Protein AF-A0A1T1HXX0-F1 (afdb_monomer_lite)

Sequence (114 aa):
MSRHPLSLRCAAITGALLMLAVLAGCASSRPALLMDNSQARQIECHGVFGSWAGCRSEAVAVCGGGAYQVLSRNREEGASEAQVDAYNAEVAFQERSMLVRCGVEGPLRVALNG

pLDDT: mean 73.51, std 15.5, range [41.09, 94.0]

Secondary structure (DSSP, 8-state):
----THHHHHHHHHHHHHHHHHHT--EEEEEEE-TT--EEEEEEEEGGG-SHHHHHHHHHHHTTT--EEEEEE---TTS-HHHHHHHHTT-S--EEEEEE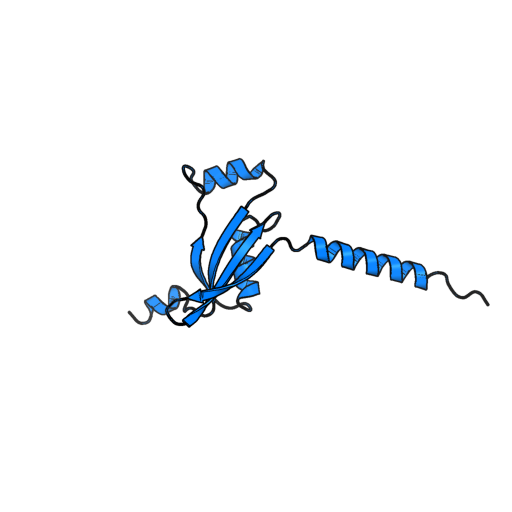EET---HHHHTT--

Radius of gyration: 20.48 Å; chains: 1; bounding box: 40×66×45 Å

Structure (mmCIF, N/CA/C/O backbone):
data_AF-A0A1T1HXX0-F1
#
_entry.id   AF-A0A1T1HXX0-F1
#
loop_
_atom_site.group_PDB
_atom_site.id
_atom_site.type_symbol
_atom_site.label_atom_id
_atom_site.label_alt_id
_atom_site.label_comp_id
_atom_site.label_asym_id
_atom_site.label_entity_id
_atom_site.label_seq_id
_atom_site.pdbx_PDB_ins_code
_atom_site.Cartn_x
_atom_site.Cartn_y
_atom_site.Cartn_z
_atom_site.occupancy
_atom_site.B_iso_or_equiv
_atom_site.auth_seq_id
_atom_site.auth_comp_id
_atom_site.auth_asym_id
_atom_site.auth_atom_id
_atom_site.pdbx_PDB_model_num
ATOM 1 N N . MET A 1 1 ? 12.261 -49.722 26.401 1.00 41.44 1 MET A N 1
ATOM 2 C CA . MET A 1 1 ? 11.813 -48.315 26.310 1.00 41.44 1 MET A CA 1
ATOM 3 C C . MET A 1 1 ? 12.610 -47.610 25.217 1.00 41.44 1 MET A C 1
ATOM 5 O O . MET A 1 1 ? 13.785 -47.366 25.426 1.00 41.44 1 MET A O 1
ATOM 9 N N . SER A 1 2 ? 12.017 -47.315 24.058 1.00 48.69 2 SER A N 1
ATOM 10 C CA . SER A 1 2 ? 12.641 -46.472 23.023 1.00 48.69 2 SER A CA 1
ATOM 11 C C . SER A 1 2 ? 11.643 -45.376 22.661 1.00 48.69 2 SER A C 1
ATOM 13 O O . SER A 1 2 ? 10.678 -45.602 21.934 1.00 48.69 2 SER A O 1
ATOM 15 N N . ARG A 1 3 ? 11.778 -44.215 23.309 1.00 47.78 3 ARG A N 1
ATOM 16 C CA . ARG A 1 3 ? 10.906 -43.055 23.097 1.00 47.78 3 ARG A CA 1
ATOM 17 C C . ARG A 1 3 ? 11.528 -42.180 22.004 1.00 47.78 3 ARG A C 1
ATOM 19 O O . ARG A 1 3 ? 12.331 -41.309 22.289 1.00 47.78 3 ARG A O 1
ATOM 26 N N . HIS A 1 4 ? 11.175 -42.513 20.765 1.00 49.00 4 HIS A N 1
ATOM 27 C CA . HIS A 1 4 ? 10.969 -41.642 19.601 1.00 49.00 4 HIS A CA 1
ATOM 28 C C . HIS A 1 4 ? 11.807 -40.339 19.487 1.00 49.00 4 HIS A C 1
ATOM 30 O O . HIS A 1 4 ? 11.492 -39.362 20.161 1.00 49.00 4 HIS A O 1
ATOM 36 N N . PRO A 1 5 ? 12.731 -40.231 18.504 1.00 51.69 5 PRO A N 1
ATOM 37 C CA . PRO A 1 5 ? 13.352 -38.966 18.076 1.00 51.69 5 PRO A CA 1
ATOM 38 C C . PRO A 1 5 ? 12.431 -38.087 17.191 1.00 51.69 5 PRO A C 1
ATOM 40 O O . PRO A 1 5 ? 12.891 -37.144 16.547 1.00 51.69 5 PRO A O 1
ATOM 43 N N . LEU A 1 6 ? 11.125 -38.387 17.122 1.00 52.84 6 LEU A N 1
ATOM 44 C CA . LEU A 1 6 ? 10.154 -37.648 16.297 1.00 52.84 6 LEU A CA 1
ATOM 45 C C . LEU A 1 6 ? 9.834 -36.249 16.851 1.00 52.84 6 LEU A C 1
ATOM 47 O O . LEU A 1 6 ? 9.593 -35.329 16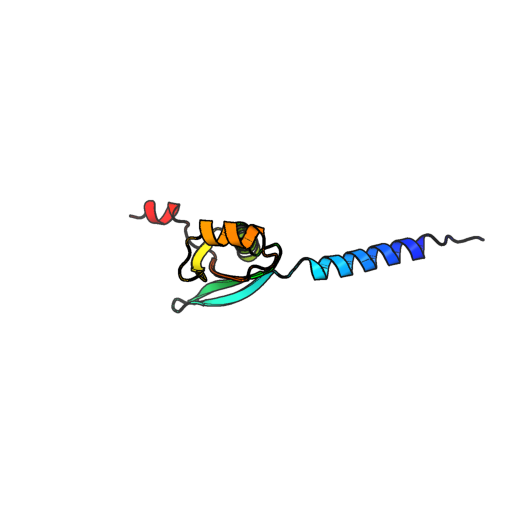.075 1.00 52.84 6 LEU A O 1
ATOM 51 N N . SER A 1 7 ? 9.879 -36.065 18.171 1.00 53.09 7 SER A N 1
ATOM 52 C CA . SER A 1 7 ? 9.579 -34.789 18.839 1.00 53.09 7 SER A CA 1
ATOM 53 C C . SER A 1 7 ? 10.605 -33.691 18.534 1.00 53.09 7 SER A C 1
ATOM 55 O O . SER A 1 7 ? 10.239 -32.522 18.434 1.00 53.09 7 SER A O 1
ATOM 57 N N . LEU A 1 8 ? 11.870 -34.059 18.305 1.00 50.06 8 LEU A N 1
ATOM 58 C CA . LEU A 1 8 ? 12.934 -33.114 17.943 1.00 50.06 8 LEU A CA 1
ATOM 59 C C . LEU A 1 8 ? 12.830 -32.641 16.482 1.00 50.06 8 LEU A C 1
ATOM 61 O O . LEU A 1 8 ? 13.142 -31.494 16.172 1.00 50.06 8 LEU A O 1
ATOM 65 N N . ARG A 1 9 ? 12.357 -33.516 15.585 1.00 53.34 9 ARG A N 1
ATOM 66 C CA . ARG A 1 9 ? 12.181 -33.210 14.157 1.00 53.34 9 ARG A CA 1
ATOM 67 C C . ARG A 1 9 ? 11.014 -32.257 13.907 1.00 53.34 9 ARG A C 1
ATOM 69 O O . ARG A 1 9 ? 11.142 -31.360 13.084 1.00 53.34 9 ARG A O 1
ATOM 76 N N . CYS A 1 10 ? 9.910 -32.401 14.642 1.00 50.56 10 CYS A N 1
ATOM 77 C CA . CYS A 1 10 ? 8.772 -31.485 14.533 1.00 50.56 10 CYS A CA 1
ATOM 78 C C . CYS A 1 10 ? 9.110 -30.071 15.034 1.00 50.56 10 CYS A C 1
ATOM 80 O O . CYS A 1 10 ? 8.714 -29.099 14.399 1.00 50.56 10 CYS A O 1
ATOM 82 N N . ALA A 1 11 ? 9.891 -29.942 16.113 1.00 56.22 11 ALA A N 1
ATOM 83 C CA . ALA A 1 11 ? 10.278 -28.639 16.661 1.00 56.22 11 ALA A CA 1
ATOM 84 C C . ALA A 1 11 ? 11.153 -27.814 15.696 1.00 56.22 11 ALA A C 1
ATOM 86 O O . ALA A 1 11 ? 10.968 -26.603 15.573 1.00 56.22 11 ALA A O 1
ATOM 87 N N . ALA A 1 12 ? 12.067 -28.467 14.970 1.00 58.28 12 ALA A N 1
ATOM 88 C CA . ALA A 1 12 ? 12.933 -27.803 13.994 1.00 58.28 12 ALA A CA 1
ATOM 89 C C . ALA A 1 12 ? 12.155 -27.250 12.784 1.00 58.28 12 ALA A C 1
ATOM 91 O O . ALA A 1 12 ? 12.447 -26.155 12.307 1.00 58.28 12 ALA A O 1
ATOM 92 N N . ILE A 1 13 ? 11.135 -27.979 12.317 1.00 61.66 13 ILE A N 1
ATOM 93 C CA . ILE A 1 13 ? 10.297 -27.562 11.181 1.00 61.66 13 ILE A CA 1
ATOM 94 C C . ILE A 1 13 ? 9.450 -26.343 11.566 1.00 61.66 13 ILE A C 1
ATOM 96 O O . ILE A 1 13 ? 9.381 -25.376 10.807 1.00 61.66 13 ILE A O 1
ATOM 100 N N . THR A 1 14 ? 8.870 -26.344 12.770 1.00 65.00 14 THR A N 1
ATOM 101 C CA . THR A 1 14 ? 8.095 -25.204 13.283 1.00 65.00 14 THR A CA 1
ATOM 102 C C . THR A 1 14 ? 8.959 -23.947 13.417 1.00 65.00 14 THR A C 1
ATOM 104 O O . THR A 1 14 ? 8.536 -22.869 13.008 1.00 65.00 14 THR A O 1
ATOM 107 N N . GLY A 1 15 ? 10.192 -24.073 13.923 1.00 69.38 15 GLY A N 1
ATOM 108 C CA . GLY A 1 15 ? 11.117 -22.940 14.044 1.00 69.38 15 GLY A CA 1
ATOM 109 C C . GLY A 1 15 ? 11.531 -22.336 12.695 1.00 69.38 15 GLY A C 1
ATOM 110 O O . GLY A 1 15 ? 11.586 -21.114 12.559 1.00 69.38 15 GLY A O 1
ATOM 111 N N . ALA A 1 16 ? 11.764 -23.173 11.680 1.00 70.75 16 ALA A N 1
ATOM 112 C CA . ALA A 1 16 ? 12.114 -22.712 10.336 1.00 70.75 16 ALA A CA 1
ATOM 113 C C . ALA A 1 16 ? 10.960 -21.953 9.651 1.00 70.75 16 ALA A C 1
ATOM 115 O O . ALA A 1 16 ? 11.192 -20.920 9.024 1.00 70.75 16 ALA A O 1
ATOM 116 N N . LEU A 1 17 ? 9.716 -22.416 9.817 1.00 68.38 17 LEU A N 1
ATOM 117 C CA . LEU A 1 17 ? 8.516 -21.750 9.289 1.00 68.38 17 LEU A CA 1
ATOM 118 C C . LEU A 1 17 ? 8.288 -20.363 9.910 1.00 68.38 17 LEU A C 1
ATOM 120 O O . LEU A 1 17 ? 7.937 -19.427 9.195 1.00 68.38 17 LEU A O 1
ATOM 124 N N . LEU A 1 18 ? 8.529 -20.212 11.217 1.00 68.12 18 LEU A N 1
ATOM 125 C CA . LEU A 1 18 ? 8.450 -18.912 11.893 1.00 68.12 18 LEU A CA 1
ATOM 126 C C . LEU A 1 18 ? 9.506 -17.923 11.383 1.00 68.12 18 LEU A C 1
ATOM 128 O O . LEU A 1 18 ? 9.186 -16.758 11.167 1.00 68.12 18 LEU A O 1
ATOM 132 N N . MET A 1 19 ? 10.738 -18.381 11.139 1.00 66.62 19 MET A N 1
ATOM 133 C CA . MET A 1 19 ? 11.780 -17.542 10.532 1.00 66.62 19 MET A CA 1
ATOM 134 C C . MET A 1 19 ? 11.402 -17.105 9.109 1.00 66.62 19 MET A C 1
ATOM 136 O O . MET A 1 19 ? 11.538 -15.931 8.779 1.00 66.62 19 MET A O 1
ATOM 140 N N . LEU A 1 20 ? 10.862 -18.012 8.287 1.00 63.19 20 LEU A N 1
ATOM 141 C CA . LEU A 1 20 ? 10.388 -17.708 6.928 1.00 63.19 20 LEU A CA 1
ATOM 142 C C . LEU A 1 20 ? 9.229 -16.697 6.911 1.00 63.19 20 LEU A C 1
ATOM 144 O O . LEU A 1 20 ? 9.175 -15.852 6.021 1.00 63.19 20 LEU A O 1
ATOM 148 N N . ALA A 1 21 ? 8.334 -16.735 7.902 1.00 61.66 21 ALA A N 1
ATOM 149 C CA . ALA A 1 21 ? 7.227 -15.783 8.010 1.00 61.66 21 ALA A CA 1
ATOM 150 C C . ALA A 1 21 ? 7.697 -14.342 8.285 1.00 61.66 21 ALA A C 1
ATOM 152 O O . ALA A 1 21 ? 7.067 -13.397 7.818 1.00 61.66 21 ALA A O 1
ATOM 153 N N . VAL A 1 22 ? 8.827 -14.160 8.980 1.00 61.34 22 VAL A N 1
ATOM 154 C CA . VAL A 1 22 ? 9.415 -12.829 9.234 1.00 61.34 22 VAL A CA 1
ATOM 155 C C . VAL A 1 22 ? 10.007 -12.217 7.959 1.00 61.34 22 VAL A C 1
ATOM 157 O O . VAL A 1 22 ? 9.975 -11.002 7.789 1.00 61.34 22 VAL A O 1
ATOM 160 N N . LEU A 1 23 ? 10.487 -13.040 7.022 1.00 55.84 23 LEU A N 1
ATOM 161 C CA . LEU A 1 23 ? 11.001 -12.580 5.722 1.00 55.84 23 LEU A CA 1
ATOM 162 C C . LEU A 1 23 ? 9.891 -12.237 4.715 1.00 55.84 23 LEU A C 1
ATOM 164 O O . LEU A 1 23 ? 10.162 -11.598 3.701 1.00 55.84 23 LEU A O 1
ATOM 168 N N . ALA A 1 24 ? 8.647 -12.644 4.977 1.00 56.03 24 ALA A N 1
ATOM 169 C CA . ALA A 1 24 ? 7.526 -12.443 4.063 1.00 56.03 24 ALA A CA 1
ATOM 170 C C . ALA A 1 24 ? 6.881 -11.042 4.149 1.00 56.03 24 ALA A C 1
ATOM 172 O O . ALA A 1 24 ? 5.933 -10.774 3.416 1.00 56.03 24 ALA A O 1
ATOM 173 N N . GLY A 1 25 ? 7.371 -10.138 5.008 1.00 56.47 25 GLY A N 1
ATOM 174 C CA . GLY A 1 25 ? 6.703 -8.867 5.308 1.00 56.47 25 GLY A CA 1
ATOM 175 C C . GLY A 1 25 ? 7.588 -7.628 5.177 1.00 56.47 25 GLY A C 1
ATOM 176 O O . GLY A 1 25 ? 7.846 -6.965 6.173 1.00 56.47 25 GLY A O 1
ATOM 177 N N . CYS A 1 26 ? 8.023 -7.277 3.963 1.00 61.47 26 CYS A N 1
ATOM 178 C CA . CYS A 1 26 ? 8.569 -5.938 3.673 1.00 61.47 26 CYS A CA 1
ATOM 179 C C . CYS A 1 26 ? 7.502 -4.954 3.148 1.00 61.47 26 CYS A C 1
ATOM 181 O O . CYS A 1 26 ? 7.848 -3.899 2.627 1.00 61.47 26 CYS A O 1
ATOM 183 N N . ALA A 1 27 ? 6.211 -5.280 3.259 1.00 68.88 27 ALA A N 1
ATOM 184 C CA . ALA A 1 27 ? 5.149 -4.282 3.173 1.00 68.88 27 ALA A CA 1
ATOM 185 C C . ALA A 1 27 ? 4.850 -3.783 4.593 1.00 68.88 27 ALA A C 1
ATOM 187 O O . ALA A 1 27 ? 4.671 -4.584 5.511 1.00 68.88 27 ALA A O 1
ATOM 188 N N . SER A 1 28 ? 4.858 -2.467 4.798 1.00 81.44 28 SER A N 1
ATOM 189 C CA . SER A 1 28 ? 4.627 -1.843 6.101 1.00 81.44 28 SER A CA 1
ATOM 190 C C . SER A 1 28 ? 3.546 -0.781 5.983 1.00 81.44 28 SER A C 1
ATOM 192 O O . SER A 1 28 ? 3.444 -0.096 4.969 1.00 81.44 28 SER A O 1
ATOM 194 N N . SER A 1 29 ? 2.743 -0.606 7.030 1.00 82.62 29 SER A N 1
ATOM 195 C CA . SER A 1 29 ? 1.814 0.518 7.106 1.00 82.62 29 SER A CA 1
ATOM 196 C C . SER A 1 29 ? 1.951 1.271 8.418 1.00 82.62 29 SER A C 1
ATOM 198 O O . SER A 1 29 ? 2.192 0.686 9.476 1.00 82.62 29 SER A O 1
ATOM 200 N N . ARG A 1 30 ? 1.777 2.591 8.354 1.00 89.00 30 ARG A N 1
ATOM 201 C CA . ARG A 1 30 ? 1.818 3.492 9.509 1.00 89.00 30 ARG A CA 1
ATOM 202 C C . ARG A 1 30 ? 0.542 4.331 9.561 1.00 89.00 30 ARG A C 1
ATOM 204 O O . ARG A 1 30 ? 0.040 4.736 8.510 1.00 89.00 30 ARG A O 1
ATOM 211 N N . PRO A 1 31 ? -0.027 4.569 10.752 1.00 88.69 31 PRO A N 1
ATOM 212 C CA . PRO A 1 31 ? -1.175 5.452 10.887 1.00 88.69 31 PRO A CA 1
ATOM 213 C C . PRO A 1 31 ? -0.797 6.883 10.496 1.00 88.69 31 PRO A C 1
ATOM 215 O O . PRO A 1 31 ? 0.291 7.358 10.814 1.00 88.69 31 PRO A O 1
ATOM 218 N N . ALA A 1 32 ? -1.723 7.561 9.831 1.00 87.38 32 ALA A N 1
ATOM 219 C CA . ALA A 1 32 ? -1.653 8.975 9.511 1.00 87.38 32 ALA A CA 1
ATOM 220 C C . ALA A 1 32 ? -2.988 9.629 9.883 1.00 87.38 32 ALA A C 1
ATOM 222 O O . ALA A 1 32 ? -4.049 9.008 9.779 1.00 87.38 32 ALA A O 1
ATOM 223 N N . LEU A 1 33 ? -2.935 10.883 10.323 1.00 85.00 33 LEU A N 1
ATOM 224 C CA . LEU A 1 33 ? -4.124 11.671 10.618 1.00 85.00 33 LEU A CA 1
ATOM 225 C C . LEU A 1 33 ? -4.230 12.786 9.586 1.00 85.00 33 LEU A C 1
ATOM 227 O O . LEU A 1 33 ? -3.249 13.487 9.334 1.00 85.00 33 LEU A O 1
ATOM 231 N N . LEU A 1 34 ? -5.403 12.939 8.980 1.00 86.38 34 LEU A N 1
ATOM 232 C CA . LEU A 1 34 ? -5.665 14.087 8.119 1.00 86.38 34 LEU A CA 1
ATOM 233 C C . LEU A 1 34 ? -6.141 15.283 8.942 1.00 86.38 34 LEU A C 1
ATOM 235 O O . LEU A 1 34 ? -6.553 15.144 10.091 1.00 86.38 34 LEU A O 1
ATOM 239 N N . MET A 1 35 ? -6.108 16.464 8.322 1.00 87.12 35 MET A N 1
ATOM 240 C CA . MET A 1 35 ? -6.551 17.722 8.936 1.00 87.12 35 MET A CA 1
ATOM 241 C C . MET A 1 35 ? -8.029 17.709 9.349 1.00 87.12 35 MET A C 1
ATOM 243 O O . MET A 1 35 ? -8.423 18.447 10.243 1.00 87.12 35 MET A O 1
ATOM 247 N N . ASP A 1 36 ? -8.845 16.863 8.720 1.00 84.31 36 ASP A N 1
ATOM 248 C CA . ASP A 1 36 ? -10.253 16.645 9.063 1.00 84.31 36 ASP A CA 1
ATOM 249 C C . ASP A 1 36 ? -10.452 15.538 10.115 1.00 84.31 36 ASP A C 1
ATOM 251 O O . ASP A 1 36 ? -11.553 15.014 10.265 1.00 84.31 36 ASP A O 1
ATOM 255 N N . ASN A 1 37 ? -9.385 15.148 10.824 1.00 82.50 37 ASN A N 1
ATOM 256 C CA . ASN A 1 37 ? -9.366 14.074 11.819 1.00 82.50 37 ASN A CA 1
ATOM 257 C C . ASN A 1 37 ? -9.738 12.676 11.282 1.00 82.50 37 ASN A C 1
ATOM 259 O O . ASN A 1 37 ? -9.903 11.740 12.070 1.00 82.50 37 ASN A O 1
ATOM 263 N N . SER A 1 38 ? -9.838 12.495 9.961 1.00 84.06 38 SER A N 1
ATOM 264 C CA . SER A 1 38 ? -10.111 11.184 9.368 1.00 84.06 38 SER A CA 1
ATOM 265 C C . SER A 1 38 ? -8.907 10.239 9.474 1.00 84.06 38 SER A C 1
ATOM 267 O O . SER A 1 38 ? -7.744 10.658 9.446 1.00 84.06 38 SER A O 1
ATOM 269 N N . GLN A 1 39 ? -9.195 8.937 9.594 1.00 86.00 39 GLN A N 1
ATOM 270 C CA . GLN A 1 39 ? -8.175 7.895 9.693 1.00 86.00 39 GLN A CA 1
ATOM 271 C C . GLN A 1 39 ? -7.548 7.621 8.320 1.00 86.00 39 GLN A C 1
ATOM 273 O O . GLN A 1 39 ? -8.217 7.162 7.389 1.00 86.00 39 GLN A O 1
ATOM 278 N N . ALA A 1 40 ? -6.238 7.831 8.222 1.00 91.38 40 ALA A N 1
ATOM 279 C CA . ALA A 1 40 ? -5.443 7.439 7.071 1.00 91.38 40 ALA A CA 1
ATOM 280 C C . ALA A 1 40 ? -4.320 6.474 7.438 1.00 91.38 40 ALA A C 1
ATOM 282 O O . ALA A 1 40 ? -3.967 6.268 8.603 1.00 91.38 40 ALA A O 1
ATOM 283 N N . ARG A 1 41 ? -3.775 5.841 6.404 1.00 93.62 41 ARG A N 1
ATOM 284 C CA . ARG A 1 41 ? -2.688 4.876 6.481 1.00 93.62 41 ARG A CA 1
ATOM 285 C C . ARG A 1 41 ? -1.682 5.214 5.393 1.00 93.62 41 ARG A C 1
ATOM 287 O O . ARG A 1 41 ? -2.032 5.247 4.216 1.00 93.62 41 ARG A O 1
ATOM 294 N N . GLN A 1 42 ? -0.448 5.482 5.794 1.00 93.81 42 GLN A N 1
ATOM 295 C CA . GLN A 1 42 ? 0.681 5.462 4.878 1.00 93.81 42 GLN A CA 1
ATOM 296 C C . GLN A 1 42 ? 1.081 4.003 4.682 1.00 93.81 42 GLN A C 1
ATOM 298 O O . GLN A 1 42 ? 1.245 3.277 5.662 1.00 93.81 42 GLN A O 1
ATOM 303 N N . ILE A 1 43 ? 1.171 3.571 3.435 1.00 91.69 43 ILE A N 1
ATOM 304 C CA . ILE A 1 43 ? 1.470 2.203 3.033 1.00 91.69 43 ILE A CA 1
ATOM 305 C C . ILE A 1 43 ? 2.750 2.249 2.221 1.00 91.69 43 ILE A C 1
ATOM 307 O O . ILE A 1 43 ? 2.814 2.933 1.204 1.00 91.69 43 ILE A O 1
ATOM 311 N N . GLU A 1 44 ? 3.734 1.496 2.681 1.00 90.06 44 GLU A N 1
ATOM 312 C CA . GLU A 1 44 ? 5.031 1.309 2.058 1.00 90.06 44 GLU A CA 1
ATOM 313 C C . GLU A 1 44 ? 5.080 -0.121 1.519 1.00 90.06 44 GLU A C 1
ATOM 315 O O . GLU A 1 44 ? 4.978 -1.091 2.276 1.00 90.06 44 GLU A O 1
ATOM 320 N N . CYS A 1 45 ? 5.188 -0.265 0.205 1.00 85.12 45 CYS A N 1
ATOM 321 C CA . CYS A 1 45 ? 5.180 -1.549 -0.478 1.00 85.12 45 CYS A CA 1
ATOM 322 C C . CYS A 1 45 ? 6.560 -1.743 -1.096 1.00 85.12 45 CYS A C 1
ATOM 324 O O . CYS A 1 45 ? 6.859 -1.217 -2.169 1.00 85.12 45 CYS A O 1
ATOM 326 N N . HIS A 1 46 ? 7.412 -2.484 -0.394 1.00 78.69 46 HIS A N 1
ATOM 327 C CA . HIS A 1 46 ? 8.750 -2.813 -0.867 1.00 78.69 46 HIS A CA 1
ATOM 328 C C . HIS A 1 46 ? 8.817 -4.263 -1.364 1.00 78.69 46 HIS A C 1
ATOM 330 O O . HIS A 1 46 ? 7.988 -5.114 -1.019 1.00 78.69 46 HIS A O 1
ATOM 336 N N . GLY A 1 47 ? 9.842 -4.564 -2.164 1.00 73.31 47 GLY A N 1
ATOM 337 C CA . GLY A 1 47 ? 10.143 -5.924 -2.617 1.00 73.31 47 GLY A CA 1
ATOM 338 C C . GLY A 1 47 ? 8.999 -6.551 -3.422 1.00 73.31 47 GLY A C 1
ATOM 339 O O . GLY A 1 47 ? 8.501 -5.952 -4.372 1.00 73.31 47 GLY A O 1
ATOM 340 N N . VAL A 1 48 ? 8.557 -7.753 -3.035 1.00 63.50 48 VAL A N 1
ATOM 341 C CA . VAL A 1 48 ? 7.530 -8.529 -3.768 1.00 63.50 48 VAL A CA 1
ATOM 342 C C . VAL A 1 48 ? 6.152 -7.853 -3.820 1.00 63.50 48 VAL A C 1
ATOM 344 O O . VAL A 1 48 ? 5.358 -8.145 -4.712 1.00 63.50 48 VAL A O 1
ATOM 347 N N . PHE A 1 49 ? 5.875 -6.918 -2.906 1.00 65.94 49 PHE A N 1
ATOM 348 C CA . PHE A 1 49 ? 4.651 -6.108 -2.906 1.00 65.94 49 PHE A CA 1
ATOM 349 C C . PHE A 1 49 ? 4.830 -4.756 -3.590 1.00 65.94 49 PHE A C 1
ATOM 351 O O . PHE A 1 49 ? 3.882 -3.979 -3.659 1.00 65.94 49 PHE A O 1
ATOM 358 N N . GLY A 1 50 ? 6.013 -4.479 -4.134 1.00 73.62 50 GLY A N 1
ATOM 359 C CA . GLY A 1 50 ? 6.353 -3.192 -4.719 1.00 73.62 50 GLY A CA 1
ATOM 360 C C . GLY A 1 50 ? 5.652 -2.874 -6.036 1.00 73.62 50 GLY A C 1
ATOM 361 O O . GLY A 1 50 ? 5.974 -1.865 -6.646 1.00 73.62 50 GLY A O 1
ATOM 362 N N . SER A 1 51 ? 4.692 -3.685 -6.497 1.00 80.56 51 SER A N 1
ATOM 363 C CA . SER A 1 51 ? 3.787 -3.322 -7.594 1.00 80.56 51 SER A CA 1
ATOM 364 C C . SER A 1 51 ? 2.600 -2.501 -7.085 1.00 80.56 51 SER A C 1
ATOM 366 O O . SER A 1 51 ? 2.134 -2.680 -5.961 1.00 80.56 51 SER A O 1
ATOM 368 N N . TRP A 1 52 ? 2.011 -1.656 -7.937 1.00 85.75 52 TRP A N 1
ATOM 369 C CA . TRP A 1 52 ? 0.773 -0.954 -7.574 1.00 85.75 52 TRP A CA 1
ATOM 370 C C . TRP A 1 52 ? -0.390 -1.907 -7.268 1.00 85.75 52 TRP A C 1
ATOM 372 O O . TRP A 1 52 ? -1.284 -1.567 -6.498 1.00 85.75 52 TRP A O 1
ATOM 382 N N . ALA A 1 53 ? -0.420 -3.099 -7.867 1.00 85.94 53 ALA A N 1
ATOM 383 C CA . ALA A 1 53 ? -1.396 -4.128 -7.510 1.00 85.94 53 ALA A CA 1
ATOM 384 C C . ALA A 1 53 ? -1.157 -4.659 -6.085 1.00 85.94 53 ALA A C 1
ATOM 386 O O . ALA A 1 53 ? -2.103 -4.730 -5.303 1.00 85.94 53 ALA A O 1
ATOM 387 N N . GLY A 1 54 ? 0.102 -4.935 -5.730 1.00 86.25 54 GLY A N 1
ATOM 388 C CA . GLY A 1 54 ? 0.512 -5.337 -4.382 1.00 86.25 54 GLY A CA 1
ATOM 389 C C . GLY A 1 54 ? 0.168 -4.283 -3.332 1.00 86.25 54 GLY A C 1
ATOM 390 O O . GLY A 1 54 ? -0.521 -4.596 -2.365 1.00 86.25 54 GLY A O 1
ATOM 391 N N . CYS A 1 55 ? 0.518 -3.016 -3.579 1.00 88.75 55 CYS A N 1
ATOM 392 C CA . CYS A 1 55 ? 0.135 -1.903 -2.707 1.00 88.75 55 CYS A CA 1
ATOM 393 C C . CYS A 1 55 ? -1.371 -1.833 -2.454 1.00 88.75 55 CYS A C 1
ATOM 395 O O . CYS A 1 55 ? -1.816 -1.636 -1.325 1.00 88.75 55 CYS A O 1
ATOM 397 N N . ARG A 1 56 ? -2.179 -1.989 -3.506 1.00 90.31 56 ARG A N 1
ATOM 398 C CA . ARG A 1 56 ? -3.639 -1.957 -3.382 1.00 90.31 56 ARG A CA 1
ATOM 399 C C . ARG A 1 56 ? -4.169 -3.140 -2.574 1.00 90.31 56 ARG A C 1
ATOM 401 O O . ARG A 1 56 ? -5.067 -2.949 -1.762 1.00 90.31 56 ARG A O 1
ATOM 408 N N . SER A 1 57 ? -3.586 -4.327 -2.739 1.00 89.25 57 SER A N 1
ATOM 409 C CA . SER A 1 57 ? -3.909 -5.490 -1.905 1.00 89.25 57 SER A CA 1
ATOM 410 C C . SER A 1 57 ? -3.588 -5.239 -0.429 1.00 89.25 57 SER A C 1
ATOM 412 O O . SER A 1 57 ? -4.408 -5.545 0.436 1.00 89.25 57 SER A O 1
ATOM 414 N N . GLU A 1 58 ? -2.435 -4.633 -0.139 1.00 89.62 58 GLU A N 1
ATOM 415 C CA . GLU A 1 58 ? -2.051 -4.261 1.226 1.00 89.62 58 GLU A CA 1
ATOM 416 C C . GLU A 1 58 ? -3.016 -3.223 1.814 1.00 89.62 58 GLU A C 1
ATOM 418 O O . GLU A 1 58 ? -3.434 -3.348 2.960 1.0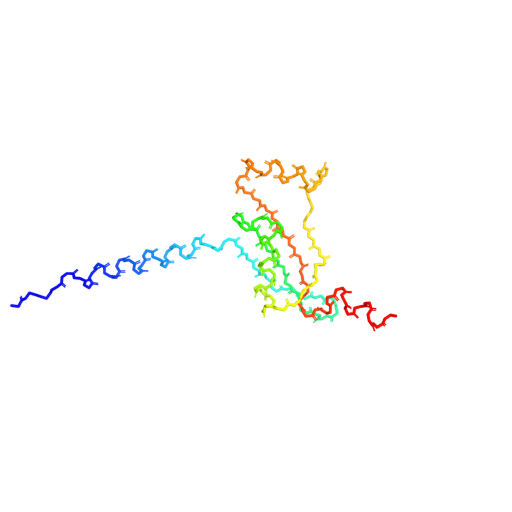0 89.62 58 GLU A O 1
ATOM 423 N N . ALA A 1 59 ? -3.461 -2.240 1.025 1.00 90.88 59 ALA A N 1
ATOM 424 C CA . ALA A 1 59 ? -4.459 -1.267 1.472 1.00 90.88 59 ALA A CA 1
ATOM 425 C C . ALA A 1 59 ? -5.789 -1.902 1.864 1.00 90.88 59 ALA A C 1
ATOM 427 O O . ALA A 1 59 ? -6.365 -1.512 2.878 1.00 90.88 59 ALA A O 1
ATOM 428 N N . VAL A 1 60 ? -6.260 -2.891 1.099 1.00 90.56 60 VAL A N 1
ATOM 429 C CA . VAL A 1 60 ? -7.459 -3.656 1.462 1.00 90.56 60 VAL A CA 1
ATOM 430 C C . VAL A 1 60 ? -7.244 -4.354 2.803 1.00 90.56 60 VAL A C 1
ATOM 432 O O . VAL A 1 60 ? -8.083 -4.220 3.690 1.00 90.56 60 VAL A O 1
ATOM 435 N N . ALA A 1 61 ? -6.118 -5.048 2.988 1.00 89.62 61 ALA A N 1
ATOM 436 C CA . ALA A 1 61 ? -5.816 -5.744 4.239 1.00 89.62 61 ALA A CA 1
ATOM 437 C C . ALA A 1 61 ? -5.739 -4.775 5.435 1.00 89.62 61 ALA A C 1
ATOM 439 O O . ALA A 1 61 ? -6.389 -4.978 6.462 1.00 89.62 61 ALA A O 1
ATOM 440 N N . VAL A 1 62 ? -5.004 -3.675 5.274 1.00 89.56 62 VAL A N 1
ATOM 441 C CA . VAL A 1 62 ? -4.766 -2.650 6.297 1.00 89.56 62 VAL A CA 1
ATOM 442 C C . VAL A 1 62 ? -6.033 -1.876 6.670 1.00 89.56 62 VAL A C 1
ATOM 444 O O . VAL A 1 62 ? -6.206 -1.513 7.837 1.00 89.56 62 VAL A O 1
ATOM 447 N N . CYS A 1 63 ? -6.930 -1.645 5.710 1.00 89.56 63 CYS A N 1
ATOM 448 C CA . CYS A 1 63 ? -8.241 -1.038 5.939 1.00 89.56 63 CYS A CA 1
ATOM 449 C C . CYS A 1 63 ? -9.324 -2.065 6.334 1.00 89.56 63 CYS A C 1
ATOM 451 O O . CYS A 1 63 ? -10.514 -1.763 6.249 1.00 89.56 63 CYS A O 1
ATOM 453 N N . GLY A 1 64 ? -8.946 -3.275 6.766 1.00 87.44 64 GLY A N 1
ATOM 454 C CA . GLY A 1 64 ? -9.880 -4.266 7.313 1.00 87.44 64 GLY A CA 1
ATOM 455 C C . GLY A 1 64 ? -10.824 -4.886 6.278 1.00 87.44 64 GLY A C 1
ATOM 456 O O . GLY A 1 64 ? -11.952 -5.237 6.609 1.00 87.44 64 GLY A O 1
ATOM 457 N N . GLY A 1 65 ? -10.393 -4.983 5.020 1.00 82.62 65 GLY A N 1
ATOM 458 C CA . GLY A 1 65 ? -11.193 -5.489 3.901 1.00 82.62 65 GLY A CA 1
ATOM 459 C C . GLY A 1 65 ? -12.175 -4.470 3.311 1.00 82.62 65 GLY A C 1
ATOM 460 O O . GLY A 1 65 ? -12.896 -4.797 2.370 1.00 82.62 65 GLY A O 1
ATOM 461 N N . GLY A 1 66 ? -12.225 -3.251 3.856 1.00 82.69 66 GLY A N 1
ATOM 462 C CA . GLY A 1 66 ? -13.123 -2.187 3.413 1.00 82.69 66 GLY A CA 1
ATOM 463 C C . GLY A 1 66 ? -12.616 -1.390 2.207 1.00 82.69 66 GLY A C 1
ATOM 464 O O . GLY A 1 66 ? -11.479 -1.531 1.754 1.00 82.69 66 GLY A O 1
ATOM 465 N N . ALA A 1 67 ? -13.473 -0.499 1.703 1.00 86.56 67 ALA A N 1
ATOM 466 C CA . ALA A 1 67 ? -13.098 0.469 0.678 1.00 86.56 67 ALA A CA 1
ATOM 467 C C . ALA A 1 67 ? -12.114 1.522 1.222 1.00 86.56 67 ALA A C 1
ATOM 469 O O . ALA A 1 67 ? -12.141 1.892 2.403 1.00 86.56 67 ALA A O 1
ATOM 470 N N . TYR A 1 68 ? -11.271 2.035 0.328 1.00 89.62 68 TYR A N 1
ATOM 471 C CA . TYR A 1 68 ? -10.308 3.092 0.619 1.00 89.62 68 TYR A CA 1
ATOM 472 C C . TYR A 1 68 ? -10.164 4.055 -0.568 1.00 89.62 68 TYR A C 1
ATOM 474 O O . TYR A 1 68 ? -10.480 3.722 -1.712 1.00 89.62 68 TYR A O 1
ATOM 482 N N . GLN A 1 69 ? -9.656 5.253 -0.288 1.00 91.12 69 GLN A N 1
ATOM 483 C CA . GLN A 1 69 ? -9.326 6.284 -1.273 1.00 91.12 69 GLN A CA 1
ATOM 484 C C . GLN A 1 69 ? -7.823 6.509 -1.234 1.00 91.12 69 GLN A C 1
ATOM 486 O O . GLN A 1 69 ? -7.263 6.721 -0.161 1.00 91.12 69 GLN A O 1
ATOM 491 N N . VAL A 1 70 ? -7.180 6.499 -2.401 1.00 92.38 70 VAL A N 1
ATOM 492 C CA . VAL A 1 70 ? -5.783 6.924 -2.537 1.00 92.38 70 VAL A CA 1
ATOM 493 C C . VAL A 1 70 ? -5.748 8.449 -2.545 1.00 92.38 70 VAL A C 1
ATOM 495 O O . VAL A 1 70 ? -6.358 9.075 -3.407 1.00 92.38 70 VAL A O 1
ATOM 498 N N . LEU A 1 71 ? -5.056 9.034 -1.572 1.00 92.06 71 LEU A N 1
ATOM 499 C CA . LEU A 1 71 ? -4.903 10.482 -1.413 1.00 92.06 71 LEU A CA 1
ATOM 500 C C . LEU A 1 71 ? -3.635 10.988 -2.096 1.00 92.06 71 LEU A C 1
ATOM 502 O O . LEU A 1 71 ? -3.619 12.062 -2.688 1.00 92.06 71 LEU A O 1
ATOM 506 N N . SER A 1 72 ? -2.564 10.205 -1.998 1.00 91.31 72 SER A N 1
ATOM 507 C CA . SER A 1 72 ? -1.279 10.483 -2.628 1.00 91.31 72 SER A CA 1
ATOM 508 C C . SER A 1 72 ? -0.534 9.175 -2.858 1.00 91.31 72 SER A C 1
ATOM 510 O O . SER A 1 72 ? -0.754 8.198 -2.142 1.00 91.31 72 SER A O 1
ATOM 512 N N . ARG A 1 73 ? 0.342 9.158 -3.857 1.00 90.62 73 ARG A N 1
ATOM 513 C CA . ARG A 1 73 ? 1.279 8.069 -4.129 1.00 90.62 73 ARG A CA 1
ATOM 514 C C . ARG A 1 73 ? 2.562 8.647 -4.705 1.00 90.62 73 ARG A C 1
ATOM 516 O O . ARG A 1 73 ? 2.490 9.663 -5.402 1.00 90.62 73 ARG A O 1
ATOM 523 N N . ASN A 1 74 ? 3.705 8.023 -4.439 1.00 87.00 74 ASN A N 1
ATOM 524 C CA . ASN A 1 74 ? 4.932 8.423 -5.116 1.00 87.00 74 ASN A CA 1
ATOM 525 C C . ASN A 1 74 ? 4.798 8.180 -6.630 1.00 87.00 74 ASN A C 1
ATOM 527 O O . ASN A 1 74 ? 4.129 7.248 -7.084 1.00 87.00 74 ASN A O 1
ATOM 531 N N . ARG A 1 75 ? 5.370 9.084 -7.424 1.00 74.00 75 ARG A N 1
ATOM 532 C CA . ARG A 1 75 ? 5.445 8.963 -8.879 1.00 74.00 75 ARG A CA 1
ATOM 533 C C . ARG A 1 75 ? 6.912 8.943 -9.262 1.00 74.00 75 ARG A C 1
ATOM 535 O O . ARG A 1 75 ? 7.694 9.731 -8.749 1.00 74.00 75 ARG A O 1
ATOM 542 N N . GLU A 1 76 ? 7.225 8.090 -10.216 1.00 72.44 76 GLU A N 1
ATOM 543 C CA . GLU A 1 76 ? 8.517 8.063 -10.882 1.00 72.44 76 GLU A CA 1
ATOM 544 C C . GLU A 1 76 ? 8.562 9.220 -11.887 1.00 72.44 76 GLU A C 1
ATOM 546 O O . GLU A 1 76 ? 7.760 9.283 -12.825 1.00 72.44 76 GLU A O 1
ATOM 551 N N . GLU A 1 77 ? 9.421 10.205 -11.637 1.00 71.38 77 GLU A N 1
ATOM 552 C CA . GLU A 1 77 ? 9.490 11.407 -12.466 1.00 71.38 77 GLU A CA 1
ATOM 553 C C . GLU A 1 77 ? 10.045 11.095 -13.863 1.00 71.38 77 GLU A C 1
ATOM 555 O O . GLU A 1 77 ? 10.993 10.333 -14.026 1.00 71.38 77 GLU A O 1
ATOM 560 N N . GLY A 1 78 ? 9.452 11.697 -14.899 1.00 71.31 78 GLY A N 1
ATOM 561 C CA . GLY A 1 78 ? 9.954 11.591 -16.275 1.00 71.31 78 GLY A CA 1
ATOM 562 C C . GLY A 1 78 ? 9.637 10.282 -17.011 1.00 71.31 78 GLY A C 1
ATOM 563 O O . GLY A 1 78 ? 9.992 10.167 -18.183 1.00 71.31 78 GLY A O 1
ATOM 564 N N . ALA A 1 79 ? 8.931 9.333 -16.388 1.00 70.44 79 ALA A N 1
ATOM 565 C CA . ALA A 1 79 ? 8.519 8.077 -17.014 1.00 70.44 79 ALA A CA 1
ATOM 566 C C . ALA A 1 79 ? 7.022 7.789 -16.800 1.00 70.44 79 ALA A C 1
ATOM 568 O O . ALA A 1 79 ? 6.442 8.074 -15.753 1.00 70.44 79 ALA A O 1
ATOM 569 N N . SER A 1 80 ? 6.371 7.212 -17.811 1.00 79.75 80 SER A N 1
ATOM 570 C CA . SER A 1 80 ? 5.012 6.674 -17.672 1.00 79.75 80 SER A CA 1
ATOM 571 C C . SER A 1 80 ? 5.016 5.392 -16.838 1.00 79.75 80 SER A C 1
ATOM 573 O O . SER A 1 80 ? 5.991 4.648 -16.863 1.00 79.75 80 SER A O 1
ATOM 575 N N 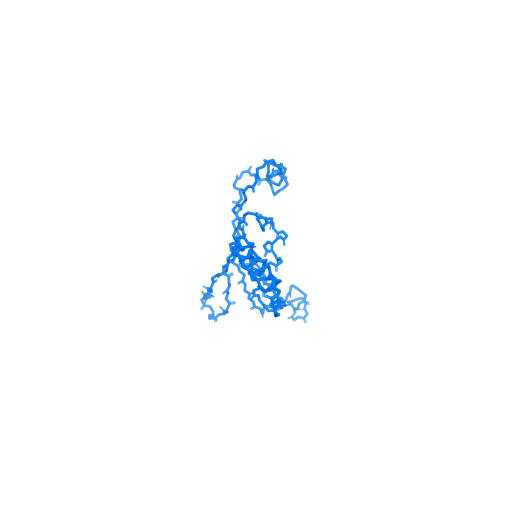. GLU A 1 81 ? 3.908 5.074 -16.160 1.00 75.19 81 GLU A N 1
ATOM 576 C CA . GLU A 1 81 ? 3.805 3.852 -15.339 1.00 75.19 81 GLU A CA 1
ATOM 577 C C . GLU A 1 81 ? 4.185 2.588 -16.128 1.00 75.19 81 GLU A C 1
ATOM 579 O O . GLU A 1 81 ? 4.889 1.738 -15.600 1.00 75.19 81 GLU A O 1
ATOM 584 N N . ALA A 1 82 ? 3.821 2.511 -17.413 1.00 79.31 82 ALA A N 1
ATOM 585 C CA . ALA A 1 82 ? 4.189 1.397 -18.285 1.00 79.31 82 ALA A CA 1
ATOM 586 C C . ALA A 1 82 ? 5.700 1.319 -18.572 1.00 79.31 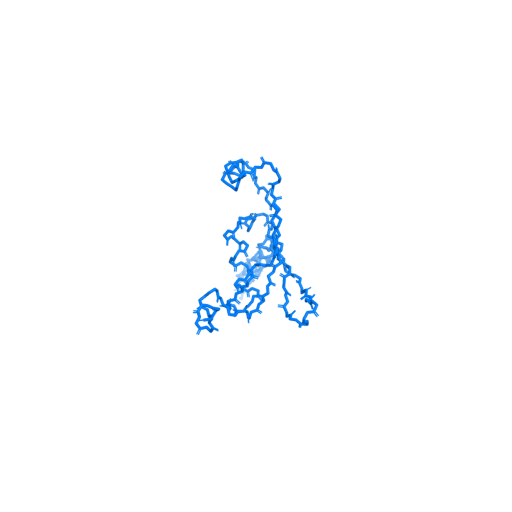82 ALA A C 1
ATOM 588 O O . ALA A 1 82 ? 6.253 0.225 -18.625 1.00 79.31 82 ALA A O 1
ATOM 589 N N . GLN A 1 83 ? 6.376 2.460 -18.748 1.00 76.94 83 GLN A N 1
ATOM 590 C CA . GLN A 1 83 ? 7.833 2.501 -18.926 1.00 76.94 83 GLN A CA 1
ATOM 591 C C . GLN A 1 83 ? 8.555 2.093 -17.648 1.00 76.94 83 GLN A C 1
ATOM 593 O O . GLN A 1 83 ? 9.531 1.350 -17.711 1.00 76.94 83 GLN A O 1
ATOM 598 N N . VAL A 1 84 ? 8.057 2.553 -16.499 1.00 75.56 84 VAL A N 1
ATOM 599 C CA . VAL A 1 84 ? 8.624 2.171 -15.211 1.00 75.56 84 VAL A CA 1
ATOM 600 C C . VAL A 1 84 ? 8.399 0.681 -14.978 1.00 75.56 84 VAL A C 1
ATOM 602 O O . VAL A 1 84 ? 9.349 -0.016 -14.677 1.00 75.56 84 VAL A O 1
ATOM 605 N N . ASP A 1 85 ? 7.193 0.154 -15.194 1.00 76.94 85 ASP A N 1
ATOM 606 C CA . ASP A 1 85 ? 6.910 -1.276 -15.031 1.00 76.94 85 ASP A CA 1
ATOM 607 C C . ASP A 1 85 ? 7.735 -2.156 -15.987 1.00 76.94 85 ASP A C 1
ATOM 609 O O . ASP A 1 85 ? 8.193 -3.221 -15.580 1.00 76.94 85 ASP A O 1
ATOM 613 N N . ALA A 1 86 ? 7.984 -1.704 -17.221 1.00 77.94 86 ALA A N 1
ATOM 614 C CA . ALA A 1 86 ? 8.855 -2.399 -18.167 1.00 77.94 86 ALA A CA 1
ATOM 615 C C . ALA A 1 86 ? 10.326 -2.398 -17.721 1.00 77.94 86 ALA A C 1
ATOM 617 O O . ALA A 1 86 ? 10.965 -3.444 -17.748 1.00 77.94 86 ALA A O 1
ATOM 618 N N . TYR A 1 87 ? 10.847 -1.255 -17.262 1.00 73.06 87 TYR A N 1
ATOM 619 C CA . TYR A 1 87 ? 12.190 -1.159 -16.677 1.00 73.06 87 TYR A CA 1
ATOM 620 C C . TYR A 1 87 ? 12.309 -2.047 -15.428 1.00 73.06 87 TYR A C 1
ATOM 622 O O . TYR A 1 87 ? 13.242 -2.825 -15.263 1.00 73.06 87 TYR A O 1
ATOM 630 N N . ASN A 1 88 ? 11.289 -1.998 -14.583 1.00 70.06 88 ASN A N 1
ATOM 631 C CA . ASN A 1 88 ? 11.189 -2.709 -13.319 1.00 70.06 88 ASN A CA 1
ATOM 632 C C . ASN A 1 88 ? 10.974 -4.214 -13.449 1.00 70.06 88 ASN A C 1
ATOM 634 O O . ASN A 1 88 ? 11.186 -4.930 -12.474 1.00 70.06 88 ASN A O 1
ATOM 638 N N . ALA A 1 89 ? 10.574 -4.713 -14.620 1.00 70.25 89 ALA A N 1
ATOM 639 C CA . ALA A 1 89 ? 10.525 -6.149 -14.883 1.00 70.25 89 ALA A CA 1
ATOM 640 C C . ALA A 1 89 ? 11.916 -6.797 -14.741 1.00 70.25 89 ALA A C 1
ATOM 642 O O . ALA A 1 89 ? 12.018 -7.988 -14.449 1.00 70.25 89 ALA A O 1
ATOM 643 N N . GLU A 1 90 ? 12.975 -6.000 -14.906 1.00 65.69 90 GLU A N 1
ATOM 644 C CA . GLU A 1 90 ? 14.375 -6.418 -14.823 1.00 65.69 90 GLU A CA 1
ATOM 645 C C . GLU A 1 90 ? 15.023 -6.045 -13.474 1.00 65.69 90 GLU A C 1
ATOM 647 O O . GLU A 1 90 ? 16.048 -6.617 -13.096 1.00 65.69 90 GLU A O 1
ATOM 652 N N . VAL A 1 91 ? 14.417 -5.118 -12.717 1.00 64.50 91 VAL A N 1
ATOM 653 C CA . VAL A 1 91 ? 14.932 -4.609 -11.435 1.00 64.50 91 VAL A CA 1
ATOM 654 C C . VAL A 1 91 ? 14.097 -5.145 -10.272 1.00 64.50 91 VAL A C 1
ATOM 656 O O . VAL A 1 91 ? 12.934 -4.791 -10.082 1.00 64.50 91 VAL A O 1
ATOM 659 N N . ALA A 1 92 ? 14.717 -5.984 -9.442 1.00 59.16 92 ALA A N 1
ATOM 660 C CA . ALA A 1 92 ? 14.035 -6.758 -8.403 1.00 59.16 92 ALA A CA 1
ATOM 661 C C . ALA A 1 92 ? 13.442 -5.940 -7.235 1.00 59.16 92 ALA A C 1
ATOM 663 O O . ALA A 1 92 ? 12.725 -6.511 -6.411 1.00 59.16 92 ALA A O 1
ATOM 664 N N . PHE A 1 93 ? 13.741 -4.640 -7.117 1.00 60.53 93 PHE A N 1
ATOM 665 C CA . PHE A 1 93 ? 13.353 -3.846 -5.951 1.00 60.53 93 PHE A CA 1
ATOM 666 C C . PHE A 1 93 ? 12.641 -2.557 -6.342 1.00 60.53 93 PHE A C 1
ATOM 668 O O . PHE A 1 93 ? 13.242 -1.656 -6.915 1.00 60.53 93 PHE A O 1
ATOM 675 N N . GLN A 1 94 ? 11.357 -2.493 -5.998 1.00 73.44 94 GLN A N 1
ATOM 676 C CA . GLN A 1 94 ? 10.513 -1.324 -6.200 1.00 73.44 94 GLN A CA 1
ATOM 677 C C . GLN A 1 94 ? 10.196 -0.682 -4.861 1.00 73.44 94 GLN A C 1
ATOM 679 O O . GLN A 1 94 ? 9.800 -1.374 -3.920 1.00 73.44 94 GLN A O 1
ATOM 684 N N . GLU A 1 95 ? 10.375 0.632 -4.784 1.00 78.00 95 GLU A N 1
ATOM 685 C CA . GLU A 1 95 ? 9.989 1.438 -3.634 1.00 78.00 95 GLU A CA 1
ATOM 686 C C . GLU A 1 95 ? 8.734 2.221 -4.005 1.00 78.00 95 GLU A C 1
ATOM 688 O O . GLU A 1 95 ? 8.786 3.255 -4.668 1.00 78.00 95 GLU A O 1
ATOM 693 N N . ARG A 1 96 ? 7.572 1.689 -3.626 1.00 86.88 96 ARG A N 1
ATOM 694 C CA . ARG A 1 96 ? 6.295 2.368 -3.834 1.00 86.88 96 ARG A CA 1
ATOM 695 C C . ARG A 1 96 ? 5.661 2.683 -2.500 1.00 86.88 96 ARG A C 1
ATOM 697 O O . ARG A 1 96 ? 5.619 1.839 -1.609 1.00 86.88 96 ARG A O 1
ATOM 704 N N . SER A 1 97 ? 5.128 3.888 -2.390 1.00 90.31 97 SER A N 1
ATOM 705 C CA . SER A 1 97 ? 4.417 4.345 -1.210 1.00 90.31 97 SER A CA 1
ATOM 706 C C . SER A 1 97 ? 3.140 5.070 -1.592 1.00 90.31 97 SER A C 1
ATOM 708 O O . SER A 1 97 ? 3.042 5.745 -2.622 1.00 90.31 97 SER A O 1
ATOM 710 N N . MET A 1 98 ? 2.117 4.913 -0.758 1.00 92.62 98 MET A N 1
ATOM 711 C CA . MET A 1 98 ? 0.861 5.627 -0.922 1.00 92.62 98 MET A CA 1
ATOM 712 C C . MET A 1 98 ? 0.205 5.950 0.410 1.00 92.62 98 MET A C 1
ATOM 714 O O . MET A 1 98 ? 0.267 5.188 1.370 1.00 92.62 98 MET A O 1
ATOM 718 N N . LEU A 1 99 ? -0.475 7.088 0.446 1.00 94.00 99 LEU A N 1
ATOM 719 C CA . LEU A 1 99 ? -1.326 7.497 1.546 1.00 94.00 99 LEU A CA 1
ATOM 720 C C . LEU A 1 99 ? -2.773 7.187 1.175 1.00 94.00 99 LEU A C 1
ATOM 722 O O . LEU A 1 99 ? -3.275 7.679 0.160 1.00 94.00 99 LEU A O 1
ATOM 726 N N . VAL A 1 100 ? -3.453 6.401 2.004 1.00 93.75 100 VAL A N 1
ATOM 727 C CA . VAL A 1 100 ? -4.865 6.062 1.813 1.00 93.75 100 VAL A CA 1
ATOM 728 C C . VAL A 1 100 ? -5.713 6.511 2.989 1.00 93.75 100 VAL A C 1
ATOM 730 O O . VAL A 1 100 ? -5.260 6.495 4.129 1.00 93.75 100 VAL A O 1
ATOM 733 N N . ARG A 1 101 ? -6.968 6.863 2.724 1.00 92.69 101 ARG A N 1
ATOM 734 C CA . ARG A 1 101 ? -8.007 7.033 3.745 1.00 92.69 101 ARG A CA 1
ATOM 735 C C . ARG A 1 101 ? -8.876 5.782 3.778 1.00 92.69 101 ARG A C 1
ATOM 737 O O . ARG A 1 101 ? -9.432 5.408 2.744 1.00 92.69 101 ARG A O 1
ATOM 744 N N . CYS A 1 102 ? -8.998 5.152 4.944 1.00 88.25 102 CYS A N 1
ATOM 745 C CA . CYS A 1 102 ? -9.899 4.014 5.128 1.00 88.25 102 CYS A CA 1
ATOM 746 C C . CYS A 1 102 ? -11.328 4.522 5.376 1.00 88.25 102 CYS A C 1
ATOM 748 O O . CYS A 1 102 ? -11.514 5.567 5.998 1.00 88.25 102 CYS A O 1
ATOM 750 N N . GLY A 1 103 ? -12.345 3.792 4.915 1.00 79.12 103 GLY A N 1
ATOM 751 C CA . GLY A 1 103 ? -13.737 4.130 5.240 1.00 79.12 103 GLY A CA 1
ATOM 752 C C . GLY A 1 103 ? -14.325 5.286 4.430 1.00 79.12 103 GLY A C 1
ATOM 753 O O . GLY A 1 103 ? -15.305 5.899 4.842 1.00 79.12 103 GLY A O 1
ATOM 754 N N . VAL A 1 104 ? -13.767 5.565 3.257 1.00 59.09 104 VAL A N 1
ATOM 755 C CA . VAL A 1 104 ? -14.448 6.380 2.252 1.00 59.09 104 VAL A CA 1
ATOM 756 C C . VAL A 1 104 ? -15.454 5.558 1.464 1.00 59.09 104 VAL A C 1
ATOM 758 O O . VAL A 1 104 ? -15.196 4.453 0.987 1.00 59.09 104 VAL A O 1
ATOM 761 N N . GLU A 1 105 ? -16.599 6.181 1.272 1.00 51.44 105 GLU A N 1
ATOM 762 C CA . GLU A 1 105 ? -17.419 6.071 0.081 1.00 51.44 105 GLU A CA 1
ATOM 763 C C . GLU A 1 105 ? -16.524 5.950 -1.159 1.00 51.44 105 GLU A C 1
ATOM 765 O O . GLU A 1 105 ? -15.886 6.915 -1.574 1.00 51.44 105 GLU A O 1
ATOM 770 N N . GLY A 1 106 ? -16.424 4.749 -1.737 1.00 46.69 106 GLY A N 1
ATOM 771 C CA . GLY A 1 106 ? -15.768 4.585 -3.034 1.00 46.69 106 GLY A CA 1
ATOM 772 C C . GLY A 1 106 ? -16.394 5.531 -4.075 1.00 46.69 106 GLY A C 1
ATOM 773 O O . GLY A 1 106 ? -17.496 6.041 -3.851 1.00 46.69 106 GLY A O 1
ATOM 774 N N . PRO A 1 107 ? -15.763 5.737 -5.246 1.00 50.12 107 PRO A N 1
ATOM 775 C CA . PRO A 1 107 ? -16.263 6.656 -6.282 1.00 50.12 107 PRO A CA 1
ATOM 776 C C . PRO A 1 107 ? -17.726 6.401 -6.696 1.00 50.12 107 PRO A C 1
ATOM 778 O O . PRO A 1 107 ? -18.381 7.286 -7.236 1.00 50.12 107 PRO A O 1
ATOM 781 N N . LEU A 1 108 ? -18.266 5.218 -6.387 1.00 46.41 108 LEU A N 1
ATOM 782 C CA . LEU A 1 108 ? -19.661 4.857 -6.595 1.00 46.41 108 LEU A CA 1
ATOM 783 C C . LEU A 1 108 ? -20.665 5.621 -5.707 1.00 46.41 108 LEU A C 1
ATOM 785 O O . LEU A 1 108 ? -21.781 5.846 -6.152 1.00 46.41 108 LEU A O 1
ATOM 789 N N . ARG A 1 109 ? -20.326 6.024 -4.473 1.00 45.50 109 ARG A N 1
ATOM 790 C CA . ARG A 1 109 ? -21.298 6.685 -3.571 1.00 45.50 109 ARG A CA 1
ATOM 791 C C . ARG A 1 109 ? -21.310 8.213 -3.691 1.00 45.50 109 ARG A C 1
ATOM 793 O O . ARG A 1 109 ? -22.362 8.813 -3.495 1.00 45.50 109 ARG A O 1
ATOM 800 N N . VAL A 1 110 ? -20.206 8.828 -4.130 1.00 50.53 110 VAL A N 1
ATOM 801 C CA . VAL A 1 110 ? -20.171 10.261 -4.498 1.00 50.53 110 VAL A CA 1
ATOM 802 C C . VAL A 1 110 ? -21.075 10.543 -5.709 1.00 50.53 110 VAL A C 1
ATOM 804 O O . VAL A 1 110 ? -21.714 11.585 -5.760 1.00 50.53 110 VAL A O 1
ATOM 807 N N . ALA A 1 111 ? -21.213 9.588 -6.636 1.00 47.97 111 ALA A N 1
ATOM 808 C CA . ALA A 1 111 ? -22.112 9.699 -7.789 1.00 47.97 111 ALA A CA 1
ATOM 809 C C . ALA A 1 111 ? -23.612 9.527 -7.461 1.00 47.97 111 ALA A C 1
ATOM 811 O O . ALA A 1 111 ? -24.444 9.773 -8.325 1.00 47.97 111 ALA A O 1
ATOM 812 N N . LEU A 1 112 ? -23.970 9.082 -6.248 1.00 47.97 112 LEU A N 1
ATOM 813 C CA . LEU A 1 112 ? -25.365 8.844 -5.837 1.00 47.97 112 LEU A CA 1
ATOM 814 C C . LEU A 1 112 ? -25.93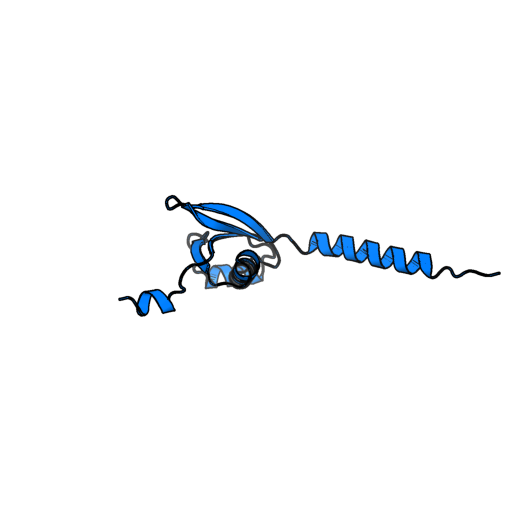2 9.941 -4.918 1.00 47.97 112 LEU A C 1
ATOM 816 O O . LEU A 1 112 ? -27.120 9.913 -4.614 1.00 47.97 112 LEU A O 1
ATOM 820 N N . ASN A 1 113 ? -25.100 10.884 -4.466 1.00 47.09 113 ASN A N 1
ATOM 821 C CA . ASN A 1 113 ? -25.503 12.057 -3.675 1.00 47.09 113 ASN A CA 1
ATOM 822 C C . ASN A 1 113 ? -25.243 13.386 -4.417 1.00 47.09 113 ASN A C 1
ATOM 824 O O . ASN A 1 113 ? -25.207 14.440 -3.782 1.00 47.09 113 ASN A O 1
ATOM 828 N N . GLY A 1 114 ? -25.030 13.330 -5.737 1.00 41.09 114 GLY A N 1
ATOM 829 C CA . GLY A 1 114 ? -24.838 14.486 -6.619 1.00 41.09 114 GLY A CA 1
ATOM 830 C C . GLY A 1 114 ? -25.996 14.670 -7.584 1.00 41.09 114 GLY A C 1
ATOM 831 O O . GLY A 1 114 ? -26.541 13.637 -8.033 1.00 41.09 114 GLY A O 1
#

Foldseek 3Di:
DDPDPVVVVVVVVVVVVVVVVVVVDPWDKDWDADPVRATKIKIKQKFPLLDPVSSVVVVCVVLVNADKDWPDKDDDPPDDPVRVVVVCVPPRIHTIITMMTHPDDDVVVVVVVD